Protein AF-A0A511H3F0-F1 (afdb_monomer)

Structure (mmCIF, N/CA/C/O backbone):
data_AF-A0A511H3F0-F1
#
_entry.id   AF-A0A511H3F0-F1
#
loop_
_atom_site.group_PDB
_atom_site.id
_atom_site.type_symbol
_atom_site.label_atom_id
_atom_site.label_alt_id
_atom_site.label_comp_id
_atom_site.label_asym_id
_atom_site.label_entity_id
_atom_site.label_seq_id
_atom_site.pdbx_PDB_ins_code
_atom_site.Cartn_x
_atom_site.Cartn_y
_atom_site.Cartn_z
_atom_site.occupancy
_atom_site.B_iso_or_equiv
_atom_site.auth_seq_id
_atom_site.auth_comp_id
_atom_site.auth_asym_id
_atom_site.auth_atom_id
_atom_site.pdbx_PDB_model_num
ATOM 1 N N . MET A 1 1 ? -13.514 2.945 -12.585 1.00 54.09 1 MET A N 1
ATOM 2 C CA . MET A 1 1 ? -12.147 2.749 -12.066 1.00 54.09 1 MET A CA 1
ATOM 3 C C . MET A 1 1 ? -12.223 1.575 -11.106 1.00 54.09 1 MET A C 1
ATOM 5 O O . MET A 1 1 ? -13.258 1.438 -10.462 1.00 54.09 1 MET A O 1
ATOM 9 N N . SER A 1 2 ? -11.240 0.674 -11.098 1.00 70.69 2 SER A N 1
ATOM 10 C CA . SER A 1 2 ? -11.244 -0.437 -10.137 1.00 70.69 2 SER A CA 1
ATOM 11 C C . SER A 1 2 ? -11.108 0.135 -8.723 1.00 70.69 2 SER A C 1
ATOM 13 O O . SER A 1 2 ? -10.222 0.954 -8.494 1.00 70.69 2 SER A O 1
ATOM 15 N N . TYR A 1 3 ? -11.967 -0.287 -7.790 1.00 76.81 3 TYR A N 1
ATOM 16 C CA . TYR A 1 3 ? -11.936 0.145 -6.385 1.00 76.81 3 TYR A CA 1
ATOM 17 C C . TYR A 1 3 ? -10.532 -0.015 -5.768 1.00 76.81 3 TYR A C 1
ATOM 19 O O . TYR A 1 3 ? -10.055 0.884 -5.087 1.00 76.81 3 TYR A O 1
ATOM 27 N N . LEU A 1 4 ? -9.809 -1.085 -6.120 1.00 80.25 4 LEU A N 1
ATOM 28 C CA . LEU A 1 4 ? -8.435 -1.347 -5.665 1.00 80.25 4 LEU A CA 1
ATOM 29 C C . LEU A 1 4 ? -7.419 -0.288 -6.130 1.00 80.25 4 LEU A C 1
ATOM 31 O O . LEU A 1 4 ? -6.450 0.001 -5.422 1.00 80.25 4 LEU A O 1
ATOM 35 N N . VAL A 1 5 ? -7.626 0.307 -7.311 1.00 86.62 5 VAL A N 1
ATOM 36 C CA . VAL A 1 5 ? -6.768 1.392 -7.815 1.00 86.62 5 VAL A CA 1
ATOM 37 C C . VAL A 1 5 ? -6.975 2.627 -6.950 1.00 86.62 5 VAL A C 1
ATOM 39 O O . VAL A 1 5 ? -5.999 3.186 -6.458 1.00 86.62 5 VAL A O 1
ATOM 42 N N . ASP A 1 6 ? -8.229 3.005 -6.697 1.00 84.12 6 ASP A N 1
ATOM 43 C CA . ASP A 1 6 ? -8.560 4.163 -5.861 1.00 84.12 6 ASP A CA 1
ATOM 44 C C . ASP A 1 6 ? -7.983 4.009 -4.442 1.00 84.12 6 ASP A C 1
ATOM 46 O O . ASP A 1 6 ? -7.339 4.928 -3.932 1.00 84.12 6 ASP A O 1
ATOM 50 N N . GLN A 1 7 ? -8.100 2.816 -3.845 1.00 80.62 7 GLN A N 1
ATOM 51 C CA . GLN A 1 7 ? -7.495 2.501 -2.543 1.00 80.62 7 GLN A CA 1
ATOM 52 C C . GLN A 1 7 ? -5.965 2.630 -2.556 1.00 80.62 7 GLN A C 1
ATOM 54 O O . GLN A 1 7 ? -5.369 3.245 -1.668 1.00 80.62 7 GLN A O 1
ATOM 59 N N . SER A 1 8 ? -5.312 2.097 -3.592 1.00 87.12 8 SER A N 1
ATOM 60 C CA . SER A 1 8 ? -3.857 2.195 -3.744 1.00 87.12 8 SER A CA 1
ATOM 61 C C . SER A 1 8 ? -3.402 3.650 -3.850 1.00 87.12 8 SER A C 1
ATOM 63 O O . SER A 1 8 ? -2.392 4.040 -3.262 1.00 87.12 8 SER A O 1
ATOM 65 N N . ILE A 1 9 ? -4.171 4.478 -4.561 1.00 89.19 9 ILE A N 1
ATOM 66 C CA . ILE A 1 9 ? -3.919 5.910 -4.701 1.00 89.19 9 ILE A CA 1
ATOM 67 C C . ILE A 1 9 ? -4.063 6.647 -3.363 1.00 89.19 9 ILE A C 1
ATOM 69 O O . ILE A 1 9 ? -3.212 7.483 -3.052 1.00 89.19 9 ILE A O 1
ATOM 73 N N . GLU A 1 10 ? -5.076 6.340 -2.551 1.00 84.31 10 GLU A N 1
ATOM 74 C CA . GLU A 1 10 ? -5.210 6.921 -1.207 1.00 84.31 10 GLU A CA 1
ATOM 75 C C . GLU A 1 10 ? -4.022 6.558 -0.306 1.00 84.31 10 GLU A C 1
ATOM 77 O O . GLU A 1 10 ? -3.470 7.430 0.372 1.00 84.31 10 GLU A O 1
ATOM 82 N N . ARG A 1 11 ? -3.519 5.317 -0.381 1.00 82.88 11 ARG A N 1
ATOM 83 C CA . ARG A 1 11 ? -2.309 4.917 0.356 1.00 82.88 11 ARG A CA 1
ATOM 84 C C . ARG A 1 11 ? -1.077 5.717 -0.071 1.00 82.88 11 ARG A C 1
ATOM 86 O O . ARG A 1 11 ? -0.277 6.107 0.784 1.00 82.88 11 ARG A O 1
ATOM 93 N N . LEU A 1 12 ? -0.928 6.021 -1.365 1.00 89.56 12 LEU A N 1
ATOM 94 C CA . LEU A 1 12 ? 0.136 6.917 -1.836 1.00 89.56 12 LEU A CA 1
ATOM 95 C C . LEU A 1 12 ? -0.011 8.327 -1.242 1.00 89.56 12 LEU A C 1
ATOM 97 O O . LEU A 1 12 ? 0.979 8.892 -0.776 1.00 89.56 12 LEU A O 1
ATOM 101 N N . LYS A 1 13 ? -1.230 8.886 -1.215 1.00 87.19 13 LYS A N 1
ATOM 102 C CA . LYS A 1 13 ? -1.486 10.222 -0.641 1.00 87.19 13 LYS A CA 1
ATOM 103 C C . LYS A 1 13 ? -1.141 10.279 0.839 1.00 87.19 13 LYS A C 1
ATOM 105 O O . LYS A 1 13 ? -0.456 11.210 1.255 1.00 87.19 13 LYS A O 1
ATOM 110 N N . TYR A 1 14 ? -1.572 9.279 1.608 1.00 82.94 14 TYR A N 1
ATOM 111 C CA . TYR A 1 14 ? -1.297 9.192 3.042 1.00 82.94 14 TYR A CA 1
ATOM 112 C C . TYR A 1 14 ? 0.209 9.220 3.341 1.00 82.94 14 TYR A C 1
ATOM 114 O O . TYR A 1 14 ? 0.657 9.898 4.260 1.00 82.94 14 TYR A O 1
ATOM 122 N N . ASN A 1 15 ? 1.009 8.560 2.500 1.00 84.19 15 ASN A N 1
ATOM 123 C CA . ASN A 1 15 ? 2.467 8.528 2.618 1.00 84.19 15 ASN A CA 1
ATOM 124 C C . ASN A 1 15 ? 3.172 9.722 1.940 1.00 84.19 15 ASN A C 1
ATOM 126 O O . ASN A 1 15 ? 4.372 9.664 1.677 1.00 84.19 15 ASN A O 1
ATOM 130 N N . ASN A 1 16 ? 2.452 10.811 1.635 1.00 90.62 16 ASN A N 1
ATOM 131 C CA . ASN A 1 16 ? 2.967 12.006 0.949 1.00 90.62 16 ASN A CA 1
ATOM 132 C C . ASN A 1 16 ? 3.653 11.716 -0.400 1.00 90.62 16 ASN A C 1
ATOM 134 O O . ASN A 1 16 ? 4.521 12.462 -0.864 1.00 90.62 16 ASN A O 1
ATOM 138 N N . VAL A 1 17 ? 3.252 10.638 -1.072 1.00 93.12 17 VAL A N 1
ATOM 139 C CA . VAL A 1 17 ? 3.800 10.256 -2.369 1.00 93.12 17 VAL A CA 1
ATOM 140 C C . VAL A 1 17 ? 3.021 10.938 -3.482 1.00 93.12 17 VAL A C 1
ATOM 142 O O . VAL A 1 17 ? 1.817 10.756 -3.651 1.00 93.12 17 VAL A O 1
ATOM 145 N N . ARG A 1 18 ? 3.735 11.692 -4.325 1.00 94.81 18 ARG A N 1
ATOM 146 C CA . ARG A 1 18 ? 3.145 12.312 -5.518 1.00 94.81 18 ARG A CA 1
ATOM 147 C C . ARG A 1 18 ? 2.556 11.257 -6.459 1.00 94.81 18 ARG A C 1
ATOM 149 O O . ARG A 1 18 ? 3.274 10.386 -6.944 1.00 94.81 18 ARG A O 1
ATOM 156 N N . ILE A 1 19 ? 1.292 11.399 -6.830 1.00 94.81 19 ILE A N 1
ATOM 157 C CA . ILE A 1 19 ? 0.657 10.526 -7.822 1.00 94.81 19 ILE A CA 1
ATOM 158 C C . ILE A 1 19 ? 1.040 11.014 -9.221 1.00 94.81 19 ILE A C 1
ATOM 160 O O . ILE A 1 19 ? 0.556 12.043 -9.692 1.00 94.81 19 ILE A O 1
ATOM 164 N N . THR A 1 20 ? 1.960 10.312 -9.879 1.00 95.25 20 THR A N 1
ATOM 165 C CA . THR A 1 20 ? 2.312 10.587 -11.278 1.00 95.25 20 THR A CA 1
ATOM 166 C C . THR A 1 20 ? 1.461 9.724 -12.214 1.00 95.25 20 THR A C 1
ATOM 168 O O . THR A 1 20 ? 1.040 8.636 -11.814 1.00 95.25 20 THR A O 1
ATOM 171 N N . PRO A 1 21 ? 1.253 10.137 -13.480 1.00 94.81 21 PRO A N 1
ATOM 172 C CA . PRO A 1 21 ? 0.561 9.300 -14.463 1.00 94.81 21 PRO A CA 1
ATOM 173 C C . PRO A 1 21 ? 1.193 7.909 -14.632 1.00 94.81 21 PRO A C 1
ATOM 175 O O . PRO A 1 21 ? 0.481 6.926 -14.802 1.00 94.81 21 PRO A O 1
ATOM 178 N N . GLN A 1 22 ? 2.524 7.814 -14.517 1.00 95.19 22 GLN A N 1
ATOM 179 C CA . GLN A 1 22 ? 3.245 6.539 -14.557 1.00 95.19 22 GLN A CA 1
ATOM 180 C C . GLN A 1 22 ? 2.925 5.657 -13.341 1.00 95.19 22 GLN A C 1
ATOM 182 O O . GLN A 1 22 ? 2.651 4.478 -13.520 1.00 95.19 22 GLN A O 1
ATOM 187 N N . ARG A 1 23 ? 2.906 6.211 -12.116 1.00 95.31 23 ARG A N 1
ATOM 188 C CA . ARG A 1 23 ? 2.539 5.461 -10.895 1.00 95.31 23 ARG A CA 1
ATOM 189 C C . ARG A 1 23 ? 1.135 4.889 -10.988 1.00 95.31 23 ARG A C 1
ATOM 191 O O . ARG A 1 23 ? 0.936 3.720 -10.688 1.00 95.31 23 ARG A O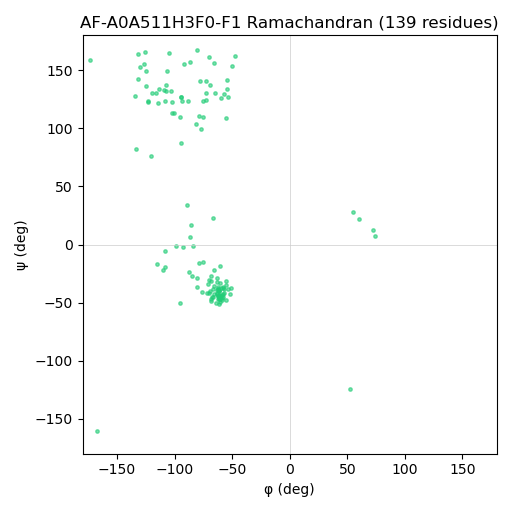 1
ATOM 198 N N . HIS A 1 24 ? 0.195 5.713 -11.442 1.00 94.75 24 HIS A N 1
ATOM 199 C CA . HIS A 1 24 ? -1.181 5.286 -11.651 1.00 94.75 24 HIS A CA 1
ATOM 200 C C . HIS A 1 24 ? -1.264 4.146 -12.672 1.00 94.75 24 HIS A C 1
ATOM 202 O O . HIS A 1 24 ? -1.883 3.128 -12.396 1.00 94.75 24 HIS A O 1
ATOM 208 N N . ALA A 1 25 ? -0.616 4.291 -13.831 1.00 94.75 25 ALA A N 1
ATOM 209 C CA . ALA A 1 25 ? -0.654 3.269 -14.874 1.00 94.75 25 ALA A CA 1
ATOM 210 C C . ALA A 1 25 ? 0.023 1.954 -14.456 1.00 94.75 25 ALA A C 1
ATOM 212 O O . ALA A 1 25 ? -0.452 0.889 -14.831 1.00 94.75 25 ALA A O 1
ATOM 213 N N . ILE A 1 26 ? 1.106 2.015 -13.672 1.00 94.81 26 ILE A N 1
ATOM 214 C CA . ILE A 1 26 ? 1.755 0.811 -13.137 1.00 94.81 26 ILE A CA 1
ATOM 215 C C . ILE A 1 26 ? 0.832 0.113 -12.129 1.00 94.81 26 ILE A C 1
ATOM 217 O O . ILE A 1 26 ? 0.673 -1.097 -12.222 1.00 94.81 26 ILE A O 1
ATOM 221 N N . LEU A 1 27 ? 0.194 0.845 -11.206 1.00 92.81 27 LEU A N 1
ATOM 222 C CA . LEU A 1 27 ? -0.771 0.255 -10.264 1.00 92.81 27 LEU A CA 1
ATOM 223 C C . LEU A 1 27 ? -1.955 -0.382 -10.992 1.00 92.81 27 LEU A C 1
ATOM 225 O O . LEU A 1 27 ? -2.302 -1.521 -10.713 1.00 92.81 27 LEU A O 1
ATOM 229 N N . GLU A 1 28 ? -2.534 0.329 -11.957 1.00 92.56 28 GLU A N 1
ATOM 230 C CA . GLU A 1 28 ? -3.625 -0.182 -12.786 1.00 92.56 28 GLU A CA 1
ATOM 231 C C . GLU A 1 28 ? -3.219 -1.468 -13.519 1.00 92.56 28 GLU A C 1
ATOM 233 O O . GLU A 1 28 ? -3.956 -2.447 -13.484 1.00 92.56 28 GLU A O 1
ATOM 238 N N . TYR A 1 29 ? -2.018 -1.501 -14.105 1.00 93.19 29 TYR A N 1
ATOM 239 C CA . TYR A 1 29 ? -1.493 -2.692 -14.772 1.00 93.19 29 TYR A CA 1
ATOM 240 C C . TYR A 1 29 ? -1.300 -3.878 -13.818 1.00 93.19 29 TYR A C 1
ATOM 242 O O . TYR A 1 29 ? -1.619 -5.006 -14.179 1.00 93.19 29 TYR A O 1
ATOM 250 N N . LEU A 1 30 ? -0.780 -3.635 -12.611 1.00 91.06 30 LEU A N 1
ATOM 251 C CA . LEU A 1 30 ? -0.565 -4.684 -11.611 1.00 91.06 30 LEU A CA 1
ATOM 252 C C . LEU A 1 30 ? -1.882 -5.217 -11.027 1.00 91.06 30 LEU A C 1
ATOM 254 O O . LEU A 1 30 ? -1.946 -6.384 -10.672 1.00 91.06 30 LEU A O 1
ATOM 258 N N . ILE A 1 31 ? -2.921 -4.382 -10.946 1.00 88.38 31 ILE A N 1
ATOM 259 C CA . ILE A 1 31 ? -4.241 -4.751 -10.410 1.00 88.38 31 ILE A CA 1
ATOM 260 C C . ILE A 1 31 ? -5.091 -5.502 -11.443 1.00 88.38 31 ILE A C 1
ATOM 262 O O . ILE A 1 31 ? -5.853 -6.389 -11.077 1.00 88.38 31 ILE A O 1
ATOM 266 N N . ASP A 1 32 ? -5.000 -5.135 -12.723 1.00 81.75 32 ASP A N 1
ATOM 267 C CA . ASP A 1 32 ? -5.815 -5.724 -13.799 1.00 81.75 32 ASP A CA 1
ATOM 268 C C . ASP A 1 32 ? -5.303 -7.100 -14.262 1.00 81.75 32 ASP A C 1
ATOM 270 O O . ASP A 1 32 ? -5.993 -7.847 -14.958 1.00 81.75 32 ASP A O 1
ATOM 274 N N . LYS A 1 33 ? -4.065 -7.452 -13.904 1.00 71.56 33 LYS A N 1
ATOM 275 C CA . LYS A 1 33 ? -3.429 -8.703 -14.314 1.00 71.56 33 LYS A CA 1
ATOM 276 C C . LYS A 1 33 ? -3.488 -9.740 -13.194 1.00 71.56 33 LYS A C 1
ATOM 278 O O . LYS A 1 33 ? -2.719 -9.654 -12.250 1.00 71.56 33 LYS A O 1
ATOM 283 N N . ASP A 1 34 ? -4.243 -10.822 -13.410 1.00 65.00 34 ASP A N 1
ATOM 284 C CA . ASP A 1 34 ? -4.197 -12.077 -12.619 1.00 65.00 34 ASP A CA 1
ATOM 285 C C . ASP A 1 34 ? -2.863 -12.856 -12.777 1.00 65.00 34 ASP A C 1
ATOM 287 O O . ASP A 1 34 ? -2.780 -14.074 -12.612 1.00 65.00 34 ASP A O 1
ATOM 291 N N . THR A 1 35 ? -1.787 -12.176 -13.167 1.00 76.00 35 THR A N 1
ATOM 292 C CA . THR A 1 35 ? -0.457 -12.753 -13.378 1.00 76.00 35 THR A CA 1
ATOM 293 C C . THR A 1 35 ? 0.560 -11.969 -12.568 1.00 76.00 35 THR A C 1
ATOM 295 O O . THR A 1 35 ? 0.355 -10.784 -12.352 1.00 76.00 35 THR A O 1
ATOM 298 N N . HIS A 1 36 ? 1.692 -12.584 -12.218 1.00 88.88 36 HIS A N 1
ATOM 299 C CA . HIS A 1 36 ? 2.801 -11.902 -11.540 1.00 88.88 36 HIS A CA 1
ATOM 300 C C . HIS A 1 36 ? 3.842 -11.409 -12.568 1.00 88.88 36 HIS A C 1
ATOM 302 O O . HIS A 1 36 ? 4.759 -12.176 -12.899 1.00 88.88 36 HIS A O 1
ATOM 308 N N . PRO A 1 37 ? 3.709 -10.204 -13.161 1.00 92.75 37 PRO A N 1
ATOM 309 C CA . PRO A 1 37 ? 4.625 -9.725 -14.194 1.00 92.75 37 PRO A CA 1
ATOM 310 C C . PRO A 1 37 ? 6.034 -9.490 -13.651 1.00 92.75 37 PRO A C 1
ATOM 312 O O . PRO A 1 37 ? 6.239 -9.229 -12.467 1.00 92.75 37 PRO A O 1
ATOM 315 N N . THR A 1 38 ? 7.017 -9.538 -14.541 1.00 94.56 38 THR A N 1
ATOM 316 C CA . THR A 1 38 ? 8.352 -8.987 -14.291 1.00 94.56 38 THR A CA 1
ATOM 317 C C . THR A 1 38 ? 8.359 -7.470 -14.509 1.00 94.56 38 THR A C 1
ATOM 319 O O . THR A 1 38 ? 7.435 -6.904 -15.095 1.00 94.56 38 THR A O 1
ATOM 322 N N . ALA A 1 39 ? 9.420 -6.786 -14.073 1.00 94.69 39 ALA A N 1
ATOM 323 C CA . ALA A 1 39 ? 9.582 -5.358 -14.362 1.00 94.69 39 ALA A CA 1
ATOM 324 C C . ALA A 1 39 ? 9.648 -5.069 -15.876 1.00 94.69 39 ALA A C 1
ATOM 326 O O . ALA A 1 39 ? 9.150 -4.034 -16.323 1.00 94.69 39 ALA A O 1
ATOM 327 N N . ASP A 1 40 ? 10.211 -5.992 -16.660 1.00 94.62 40 ASP A N 1
ATOM 328 C CA . ASP A 1 40 ? 10.272 -5.875 -18.118 1.00 94.62 40 ASP A CA 1
ATOM 329 C C . ASP A 1 40 ? 8.882 -6.011 -18.746 1.00 94.62 40 ASP A C 1
ATOM 331 O O . ASP A 1 40 ? 8.543 -5.228 -19.630 1.00 94.62 40 ASP A O 1
ATOM 335 N N . ASP A 1 41 ? 8.035 -6.917 -18.242 1.00 94.69 41 ASP A N 1
ATOM 336 C CA . ASP A 1 41 ? 6.648 -7.053 -18.709 1.00 94.69 41 ASP A CA 1
ATOM 337 C C . ASP A 1 41 ? 5.852 -5.758 -18.479 1.00 94.69 41 ASP A C 1
ATOM 339 O O . ASP A 1 41 ? 5.136 -5.290 -19.366 1.00 94.69 41 ASP A O 1
ATOM 343 N N . VAL A 1 42 ? 6.002 -5.146 -17.297 1.00 95.44 42 VAL A N 1
ATOM 344 C CA . VAL A 1 42 ? 5.377 -3.851 -16.969 1.00 95.44 42 VAL A CA 1
ATOM 345 C C . VAL A 1 42 ? 5.893 -2.750 -17.899 1.00 95.44 42 VAL A C 1
ATOM 347 O O . VAL A 1 42 ? 5.110 -1.940 -18.396 1.00 95.44 42 VAL A O 1
ATOM 350 N N . TYR A 1 43 ? 7.204 -2.711 -18.145 1.00 96.75 43 TYR A N 1
ATOM 351 C CA . TYR A 1 43 ? 7.817 -1.731 -19.037 1.00 96.75 43 TYR A CA 1
ATOM 352 C C . TYR A 1 43 ? 7.287 -1.872 -20.471 1.00 96.75 43 TYR A C 1
ATOM 354 O O . TYR A 1 43 ? 6.780 -0.900 -21.026 1.00 96.75 43 TYR A O 1
ATOM 362 N N . GLN A 1 44 ? 7.318 -3.081 -21.034 1.00 95.56 44 GLN A N 1
ATOM 363 C CA . GLN A 1 44 ? 6.839 -3.376 -22.389 1.00 95.56 44 GLN A CA 1
ATOM 364 C C . GLN A 1 44 ? 5.354 -3.032 -22.565 1.00 95.56 44 GLN A C 1
ATOM 366 O O . GLN A 1 44 ? 4.943 -2.500 -23.596 1.00 95.56 44 GLN A O 1
ATOM 371 N N . ALA A 1 45 ? 4.535 -3.267 -21.538 1.00 94.50 45 ALA A N 1
ATOM 372 C CA . ALA A 1 45 ? 3.118 -2.927 -21.578 1.00 94.50 45 ALA A CA 1
ATOM 373 C C . ALA A 1 45 ? 2.846 -1.410 -21.595 1.00 94.50 45 ALA A C 1
ATOM 375 O O . ALA A 1 45 ? 1.803 -0.976 -22.090 1.00 94.50 45 ALA A O 1
ATOM 376 N N . LEU A 1 46 ? 3.752 -0.594 -21.045 1.00 95.44 46 LEU A N 1
ATOM 377 C CA . LEU A 1 46 ? 3.510 0.828 -20.781 1.00 95.44 46 LEU A CA 1
ATOM 378 C C . LEU A 1 46 ? 4.398 1.786 -21.591 1.00 95.44 46 LEU A C 1
ATOM 380 O O . LEU A 1 46 ? 4.046 2.963 -21.705 1.00 95.44 46 LEU A O 1
ATOM 384 N N . GLU A 1 47 ? 5.502 1.325 -22.185 1.00 95.69 47 GLU A N 1
ATOM 385 C CA . GLU A 1 47 ? 6.492 2.182 -22.858 1.00 95.69 47 GLU A CA 1
ATOM 386 C C . GLU A 1 47 ? 5.891 3.021 -23.996 1.00 95.69 47 GLU A C 1
ATOM 388 O O . GLU A 1 47 ? 6.197 4.207 -24.127 1.00 95.69 47 GLU A O 1
ATOM 393 N N . SER A 1 48 ? 4.941 2.461 -24.752 1.00 94.56 48 SER A N 1
ATOM 394 C CA . SER A 1 48 ? 4.259 3.163 -25.850 1.00 94.56 48 SER A CA 1
ATOM 395 C C . SER A 1 48 ? 3.437 4.371 -25.381 1.00 94.56 48 SER A C 1
ATOM 397 O O . SER A 1 48 ? 3.278 5.343 -26.120 1.00 94.56 48 SER A O 1
ATOM 399 N N . ARG A 1 49 ? 2.934 4.337 -24.139 1.00 95.62 49 ARG A N 1
ATOM 400 C CA . ARG A 1 49 ? 2.165 5.426 -23.513 1.00 95.62 49 ARG A CA 1
ATOM 401 C C . ARG A 1 49 ? 3.062 6.444 -22.812 1.00 95.62 49 ARG A C 1
ATOM 403 O O . ARG A 1 49 ? 2.644 7.585 -22.615 1.00 95.62 49 ARG A O 1
ATOM 410 N N . PHE A 1 50 ? 4.273 6.048 -22.424 1.00 95.25 50 PHE A N 1
ATOM 411 C CA . PHE A 1 50 ? 5.192 6.871 -21.643 1.00 95.25 50 PHE A CA 1
ATOM 412 C C . PHE A 1 50 ? 6.607 6.835 -22.245 1.00 95.25 50 PHE A C 1
ATOM 414 O O . PHE A 1 50 ? 7.466 6.138 -21.713 1.00 95.25 50 PHE A O 1
ATOM 421 N N . PRO A 1 51 ? 6.904 7.647 -23.280 1.00 91.38 51 PRO A N 1
ATOM 422 C CA . PRO A 1 51 ? 8.198 7.618 -23.979 1.00 91.38 51 PRO A CA 1
ATOM 423 C C . PRO A 1 51 ? 9.426 7.936 -23.110 1.00 91.38 51 PRO A C 1
ATOM 425 O O . PRO A 1 51 ? 10.553 7.649 -23.496 1.00 91.38 51 PRO A O 1
ATOM 428 N N . SER A 1 52 ? 9.227 8.570 -21.950 1.00 91.19 52 SER A N 1
ATOM 429 C CA . SER A 1 52 ? 10.279 8.856 -20.965 1.00 91.19 52 SER A CA 1
ATOM 430 C C . SER A 1 52 ? 10.428 7.773 -19.891 1.00 91.19 52 SER A C 1
ATOM 432 O O . SER A 1 52 ? 11.263 7.905 -18.995 1.00 91.19 52 SER A O 1
ATOM 434 N N . MET A 1 53 ? 9.590 6.734 -19.922 1.00 93.62 53 MET A N 1
ATOM 435 C CA . MET A 1 53 ? 9.701 5.594 -19.023 1.00 93.62 53 MET A CA 1
ATOM 436 C C . MET A 1 53 ? 10.906 4.751 -19.430 1.00 93.62 53 MET A C 1
ATOM 438 O O . MET A 1 53 ? 11.172 4.537 -20.606 1.00 93.62 53 MET A O 1
ATOM 442 N N . SER A 1 54 ? 11.626 4.256 -18.434 1.00 94.69 54 SER A N 1
ATOM 443 C CA . SER A 1 54 ? 12.667 3.246 -18.601 1.00 94.69 54 SER A CA 1
ATOM 444 C C . SER A 1 54 ? 12.378 2.075 -17.669 1.00 94.69 54 SER A C 1
ATOM 446 O O . SER A 1 54 ? 11.628 2.225 -16.699 1.00 94.69 54 SER A O 1
ATOM 448 N N . VAL A 1 55 ? 13.036 0.938 -17.888 1.00 94.12 55 VAL A N 1
ATOM 449 C CA . VAL A 1 55 ? 13.009 -0.192 -16.944 1.00 94.12 55 VAL A CA 1
ATOM 450 C C . VAL A 1 55 ? 13.421 0.257 -15.533 1.00 94.12 55 VAL A C 1
ATOM 452 O O . VAL A 1 55 ? 12.788 -0.113 -14.546 1.00 94.12 55 VAL A O 1
ATOM 455 N N . ALA A 1 56 ? 14.408 1.154 -15.413 1.00 94.12 56 ALA A N 1
ATOM 456 C CA . ALA A 1 56 ? 14.811 1.725 -14.125 1.00 94.12 56 ALA A CA 1
ATOM 457 C C . ALA A 1 56 ? 13.681 2.533 -13.458 1.00 94.12 56 ALA A C 1
ATOM 459 O O . ALA A 1 56 ? 13.487 2.461 -12.244 1.00 94.12 56 ALA A O 1
ATOM 460 N N . THR A 1 57 ? 12.893 3.271 -14.243 1.00 94.94 57 THR A N 1
ATOM 461 C CA . THR A 1 57 ? 11.709 3.991 -13.753 1.00 94.94 57 THR A CA 1
ATOM 462 C C . THR A 1 57 ? 10.655 3.027 -13.212 1.00 94.94 57 THR A C 1
ATOM 464 O O . THR A 1 57 ? 10.044 3.314 -12.182 1.00 94.94 57 THR A O 1
ATOM 467 N N . VAL A 1 58 ? 10.457 1.880 -13.865 1.00 96.62 58 VAL A N 1
ATOM 468 C CA . VAL A 1 58 ? 9.547 0.833 -13.386 1.00 96.62 58 VAL A CA 1
ATOM 469 C C . VAL A 1 58 ? 10.039 0.265 -12.055 1.00 96.62 58 VAL A C 1
ATOM 471 O O . VAL A 1 58 ? 9.290 0.297 -11.081 1.00 96.62 58 VAL A O 1
ATOM 474 N N . TYR A 1 59 ? 11.312 -0.132 -11.957 1.0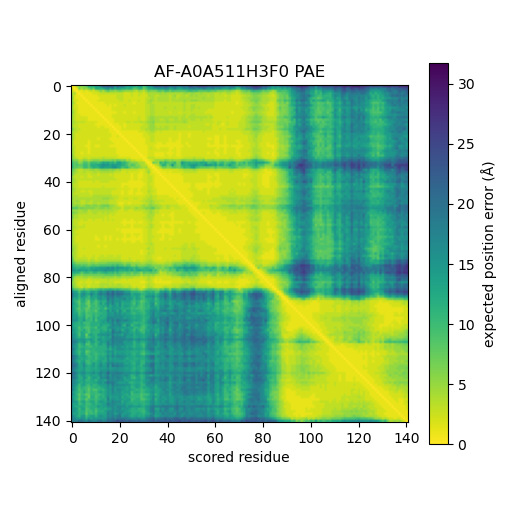0 94.94 59 TYR A N 1
ATOM 475 C CA . TYR A 1 59 ? 11.895 -0.626 -10.701 1.00 94.94 59 TYR A CA 1
ATOM 476 C C . TYR A 1 59 ? 11.783 0.375 -9.549 1.00 94.94 59 TYR A C 1
ATOM 478 O O . TYR A 1 59 ? 11.455 -0.018 -8.432 1.00 94.94 59 TYR A O 1
ATOM 486 N N . ASN A 1 60 ? 12.015 1.665 -9.801 1.00 95.69 60 ASN A N 1
ATOM 487 C CA . ASN A 1 60 ? 11.885 2.693 -8.768 1.00 95.69 60 ASN A CA 1
ATOM 488 C C . ASN A 1 60 ? 10.453 2.790 -8.223 1.00 95.69 60 ASN A C 1
ATOM 490 O O . ASN A 1 60 ? 10.267 3.011 -7.030 1.00 95.69 60 ASN A O 1
ATOM 494 N N . ASN A 1 61 ? 9.441 2.614 -9.076 1.00 96.62 61 ASN A N 1
ATOM 495 C CA . ASN A 1 61 ? 8.050 2.600 -8.626 1.00 96.62 61 ASN A CA 1
ATOM 496 C C . ASN A 1 61 ? 7.686 1.284 -7.933 1.00 96.62 61 ASN A C 1
ATOM 498 O O . ASN A 1 61 ? 7.040 1.327 -6.895 1.00 96.62 61 ASN A O 1
ATOM 502 N N . LEU A 1 62 ? 8.145 0.138 -8.441 1.00 95.44 62 LEU A N 1
ATOM 503 C CA . LEU A 1 62 ? 7.917 -1.159 -7.798 1.00 95.44 62 LEU A CA 1
ATOM 504 C C . LEU A 1 62 ? 8.529 -1.214 -6.393 1.00 95.44 62 LEU A C 1
ATOM 506 O O . LEU A 1 62 ? 7.857 -1.643 -5.464 1.00 95.44 62 LEU A O 1
ATOM 510 N N . ARG A 1 63 ? 9.757 -0.709 -6.210 1.00 94.06 63 ARG A N 1
ATOM 511 C CA . ARG A 1 63 ? 10.395 -0.597 -4.885 1.00 94.06 63 ARG A CA 1
ATOM 512 C C . ARG A 1 63 ? 9.579 0.255 -3.927 1.00 94.06 63 ARG A C 1
ATOM 514 O O . ARG A 1 63 ? 9.293 -0.189 -2.825 1.00 94.06 63 ARG A O 1
ATOM 521 N N . LEU A 1 64 ? 9.143 1.428 -4.379 1.00 94.06 64 LEU A N 1
ATOM 522 C CA . LEU A 1 64 ? 8.263 2.287 -3.596 1.00 94.06 64 LEU A CA 1
ATOM 523 C C . LEU A 1 64 ? 6.958 1.565 -3.219 1.00 94.06 64 LEU A C 1
ATOM 525 O O . LEU A 1 64 ? 6.495 1.673 -2.092 1.00 94.06 64 LEU A O 1
ATOM 529 N N . PHE A 1 65 ? 6.347 0.823 -4.141 1.00 93.12 65 PHE A N 1
ATOM 530 C CA .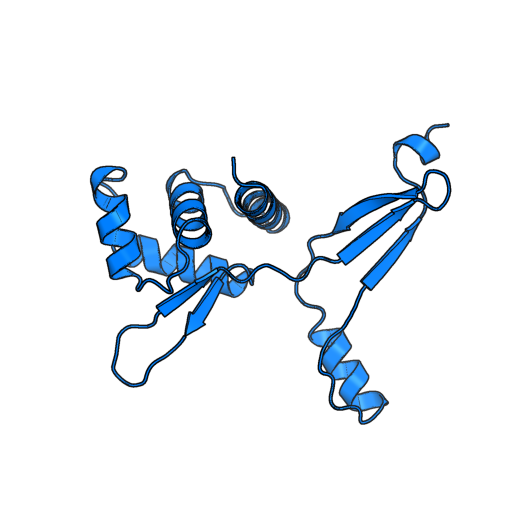 PHE A 1 65 ? 5.120 0.083 -3.848 1.00 93.12 65 PHE A CA 1
ATOM 531 C C . PHE A 1 65 ? 5.348 -1.078 -2.877 1.00 93.12 65 PHE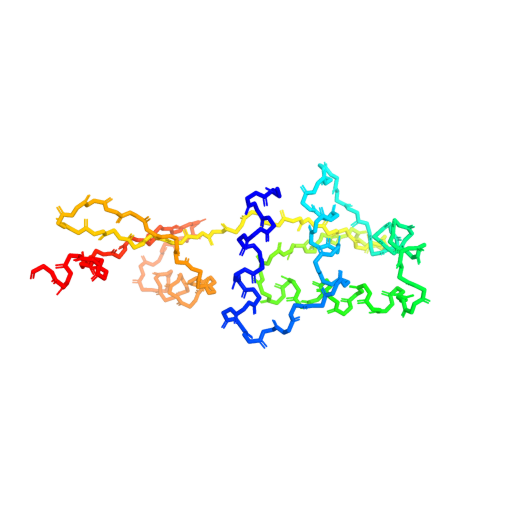 A C 1
ATOM 533 O O . PHE A 1 65 ? 4.463 -1.355 -2.074 1.00 93.12 65 PHE A O 1
ATOM 540 N N . ILE A 1 66 ? 6.523 -1.708 -2.896 1.00 90.38 66 ILE A N 1
ATOM 541 C CA . ILE A 1 66 ? 6.925 -2.718 -1.908 1.00 90.38 66 ILE A CA 1
ATOM 542 C C . ILE A 1 66 ? 7.127 -2.086 -0.531 1.00 90.38 66 ILE A C 1
ATOM 544 O O . ILE A 1 66 ? 6.586 -2.590 0.448 1.00 90.38 66 ILE A O 1
ATOM 548 N N . GLU A 1 67 ? 7.840 -0.960 -0.450 1.00 87.75 67 GLU A N 1
ATOM 549 C CA . GLU A 1 67 ? 8.027 -0.201 0.798 1.00 87.75 67 GLU A CA 1
ATOM 550 C C . GLU A 1 67 ? 6.687 0.225 1.407 1.00 87.75 67 GLU A C 1
ATOM 552 O O . GLU A 1 67 ? 6.507 0.213 2.620 1.00 87.75 67 GLU A O 1
ATOM 557 N N . LEU A 1 68 ? 5.722 0.562 0.550 1.00 85.69 68 LEU A N 1
ATOM 558 C CA . LEU A 1 68 ? 4.364 0.902 0.950 1.00 85.69 68 LEU A CA 1
ATOM 559 C C . LEU A 1 68 ? 3.446 -0.312 1.082 1.00 85.69 68 LEU A C 1
ATOM 561 O O . LEU A 1 68 ? 2.251 -0.112 1.243 1.00 85.69 68 LEU A O 1
ATOM 565 N N . GLY A 1 69 ? 3.942 -1.546 0.969 1.00 82.81 69 GLY A N 1
A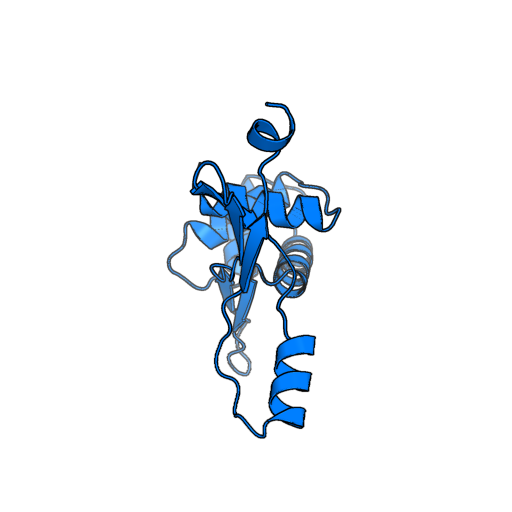TOM 566 C CA . GLY A 1 69 ? 3.156 -2.774 1.112 1.00 82.81 69 GLY A CA 1
ATOM 567 C C . GLY A 1 69 ? 2.002 -2.938 0.113 1.00 82.81 69 GLY A C 1
ATOM 568 O O . GLY A 1 69 ? 1.046 -3.645 0.417 1.00 82.81 69 GLY A O 1
ATOM 569 N N . LEU A 1 70 ? 2.041 -2.254 -1.033 1.00 86.56 70 LEU A N 1
ATOM 570 C CA . LEU A 1 70 ? 1.085 -2.384 -2.144 1.00 86.56 70 LEU A CA 1
ATOM 571 C C . LEU A 1 70 ? 1.455 -3.537 -3.086 1.00 86.56 70 LEU A C 1
ATOM 573 O O . LEU A 1 70 ? 0.601 -4.096 -3.765 1.00 86.56 70 LEU A O 1
ATOM 577 N N . VAL A 1 71 ? 2.742 -3.875 -3.157 1.00 90.56 71 VAL A N 1
ATOM 578 C CA . VAL A 1 71 ? 3.282 -4.894 -4.062 1.00 90.56 71 VAL A CA 1
ATOM 579 C C . VAL A 1 71 ? 4.188 -5.835 -3.280 1.00 90.56 71 VAL A C 1
ATOM 581 O O . VAL A 1 71 ? 4.938 -5.395 -2.412 1.00 90.56 71 VAL A O 1
ATOM 584 N N . LYS A 1 72 ? 4.152 -7.127 -3.602 1.00 88.88 72 LYS A N 1
ATOM 585 C CA . LYS A 1 72 ? 5.099 -8.129 -3.103 1.00 88.88 72 LYS A CA 1
ATOM 586 C C . LYS A 1 72 ? 6.051 -8.544 -4.220 1.00 88.88 72 LYS A C 1
ATOM 588 O O . LYS A 1 72 ? 5.637 -8.755 -5.357 1.00 88.88 72 LYS A O 1
ATOM 593 N N . GLU A 1 73 ? 7.334 -8.663 -3.891 1.00 92.00 73 GLU A N 1
ATOM 594 C CA . GLU A 1 73 ? 8.351 -9.197 -4.800 1.00 92.00 73 GLU A CA 1
ATOM 595 C C . GLU A 1 73 ? 8.527 -10.701 -4.561 1.00 92.00 73 GLU A C 1
ATOM 597 O O . GLU A 1 73 ? 8.860 -11.137 -3.460 1.00 92.00 73 GLU A O 1
ATOM 602 N N . MET A 1 74 ? 8.352 -11.495 -5.614 1.00 88.94 74 MET A N 1
ATOM 603 C CA . MET A 1 74 ? 8.613 -12.929 -5.636 1.00 88.94 74 MET A CA 1
ATOM 604 C C . MET A 1 74 ? 9.944 -13.196 -6.341 1.00 88.94 74 MET A C 1
ATOM 606 O O . MET A 1 74 ? 10.078 -12.985 -7.551 1.00 88.94 74 MET A O 1
ATOM 610 N N . LYS A 1 75 ? 10.929 -13.686 -5.586 1.00 87.31 75 LYS A N 1
ATOM 611 C CA . LYS A 1 75 ? 12.258 -14.031 -6.105 1.00 87.31 75 LYS A CA 1
ATOM 612 C C . LYS A 1 75 ? 12.316 -15.511 -6.464 1.00 87.31 75 LYS A C 1
ATOM 614 O O . LYS A 1 75 ? 12.035 -16.362 -5.624 1.00 87.31 75 LYS A O 1
ATOM 619 N N . TYR A 1 76 ? 12.731 -15.812 -7.690 1.00 82.19 76 TYR A N 1
ATOM 620 C CA . TYR A 1 76 ? 12.857 -17.176 -8.204 1.00 82.19 76 TYR A CA 1
ATOM 621 C C . TYR A 1 76 ? 14.307 -17.452 -8.621 1.00 82.19 76 TYR A C 1
ATOM 623 O O . TYR A 1 76 ? 14.631 -17.457 -9.808 1.00 82.19 76 TYR A O 1
ATOM 631 N N . GLY A 1 77 ? 15.187 -17.678 -7.640 1.00 78.31 77 GLY A N 1
ATOM 632 C CA . GLY A 1 77 ? 16.604 -17.981 -7.886 1.00 78.31 77 GLY A CA 1
ATOM 633 C C . GLY A 1 77 ? 17.278 -16.944 -8.794 1.00 78.31 77 GLY A C 1
ATOM 634 O O . GLY A 1 77 ? 17.217 -15.753 -8.503 1.00 78.31 77 GLY A O 1
ATOM 635 N N . ASP A 1 78 ? 17.868 -17.408 -9.900 1.00 79.38 78 ASP A N 1
ATOM 636 C CA . ASP A 1 78 ? 18.563 -16.572 -10.896 1.00 79.38 78 ASP A CA 1
ATOM 637 C C . ASP A 1 78 ? 17.632 -15.943 -11.953 1.00 79.38 78 ASP A C 1
ATOM 639 O O . ASP A 1 78 ? 18.094 -15.239 -12.851 1.00 79.38 78 ASP A O 1
ATOM 643 N N . SER A 1 79 ? 16.323 -16.210 -11.897 1.00 84.38 79 SER A N 1
ATOM 644 C CA . SER A 1 79 ? 15.359 -15.622 -12.833 1.00 84.38 79 SER A CA 1
ATOM 645 C C . SER A 1 79 ? 14.855 -14.258 -12.357 1.00 84.38 79 SER A C 1
ATOM 647 O O . SER A 1 79 ? 14.894 -13.944 -11.165 1.00 84.38 79 SER A O 1
ATOM 649 N N . SER A 1 80 ? 14.378 -13.436 -13.297 1.00 86.44 80 SER A N 1
ATOM 650 C CA . SER A 1 80 ? 13.845 -12.104 -13.003 1.00 86.44 80 SER A CA 1
ATOM 651 C C . SER A 1 80 ? 12.742 -12.160 -11.945 1.00 86.44 80 SER A C 1
ATOM 653 O O . SER A 1 80 ? 11.818 -12.973 -12.045 1.00 86.44 80 SER A O 1
ATOM 655 N N . SER A 1 81 ? 12.814 -11.254 -10.966 1.00 91.62 81 SER A N 1
ATOM 656 C CA . SER A 1 81 ? 11.770 -11.093 -9.955 1.00 91.62 81 SER A CA 1
ATOM 657 C C . SER A 1 81 ? 10.409 -10.858 -10.602 1.00 91.62 81 SER A C 1
ATOM 659 O O . SER A 1 81 ? 10.283 -10.127 -11.592 1.00 91.62 81 SER A O 1
ATOM 661 N N . ARG A 1 82 ? 9.383 -11.454 -10.000 1.00 92.31 82 ARG A N 1
ATOM 662 C CA . ARG A 1 82 ? 7.982 -11.220 -10.345 1.00 92.31 82 ARG A CA 1
ATOM 663 C C . ARG A 1 82 ? 7.314 -10.389 -9.263 1.00 92.31 82 ARG A C 1
ATOM 665 O O . ARG A 1 82 ? 7.699 -10.465 -8.100 1.00 92.31 82 ARG A O 1
ATOM 672 N N . PHE A 1 83 ? 6.331 -9.596 -9.653 1.00 92.38 83 PHE A N 1
ATOM 673 C CA . PHE A 1 83 ? 5.657 -8.655 -8.772 1.00 92.38 83 PHE A CA 1
ATOM 674 C C . PHE A 1 83 ? 4.180 -9.005 -8.691 1.00 92.38 83 PHE A C 1
ATOM 676 O O . PHE A 1 83 ? 3.538 -9.212 -9.717 1.00 92.38 83 PHE A O 1
ATOM 683 N N . ASP A 1 84 ? 3.672 -9.084 -7.470 1.00 87.81 84 ASP A N 1
ATOM 684 C CA . ASP A 1 84 ? 2.275 -9.369 -7.165 1.00 87.81 84 ASP A CA 1
ATOM 685 C C . ASP A 1 84 ? 1.630 -8.140 -6.527 1.00 87.81 84 ASP A C 1
ATOM 687 O O . ASP A 1 84 ? 2.226 -7.525 -5.636 1.00 87.81 84 ASP A O 1
ATOM 691 N N . PHE A 1 85 ? 0.432 -7.766 -6.974 1.00 87.38 85 PHE A N 1
ATOM 692 C CA . PHE A 1 85 ? -0.335 -6.734 -6.291 1.00 87.38 85 PHE A CA 1
ATOM 693 C C . PHE A 1 85 ? -0.917 -7.338 -5.016 1.00 87.38 85 PHE A C 1
ATOM 695 O O . PHE A 1 85 ? -1.833 -8.156 -5.046 1.00 87.38 85 PHE A O 1
ATOM 702 N N . SER A 1 86 ? -0.392 -6.918 -3.868 1.00 73.56 86 SER A N 1
ATOM 703 C CA . SER A 1 86 ? -0.901 -7.398 -2.593 1.00 73.56 86 SER A CA 1
ATOM 704 C C . SER A 1 86 ? -2.177 -6.631 -2.280 1.00 73.56 86 SER A C 1
ATOM 706 O O . SER A 1 86 ? -2.108 -5.446 -1.955 1.00 73.56 86 SER A O 1
ATOM 708 N N . SER A 1 87 ? -3.336 -7.296 -2.320 1.00 60.56 87 SER A N 1
ATOM 709 C CA . SER A 1 87 ? -4.559 -6.753 -1.722 1.00 60.56 87 SER A CA 1
ATOM 710 C C . SER A 1 87 ? -4.257 -6.443 -0.258 1.00 60.56 87 SER A C 1
ATOM 712 O O . SER A 1 87 ? -3.978 -7.341 0.537 1.00 60.56 87 SER A O 1
ATOM 714 N N . THR A 1 88 ? -4.183 -5.164 0.070 1.00 57.41 88 THR A N 1
ATOM 715 C CA . THR A 1 88 ? -3.652 -4.704 1.347 1.00 57.41 88 THR A CA 1
ATOM 716 C C . THR A 1 88 ? -4.590 -5.072 2.485 1.00 57.41 88 THR A C 1
ATOM 718 O O . THR A 1 88 ? -5.801 -4.857 2.382 1.00 57.41 88 THR A O 1
ATOM 721 N N . GLU A 1 89 ? -4.024 -5.550 3.593 1.00 61.12 89 GLU A N 1
ATOM 722 C CA . GLU A 1 89 ? -4.694 -5.459 4.888 1.00 61.12 89 GLU A CA 1
ATOM 723 C C . GLU A 1 89 ? -5.086 -3.995 5.123 1.00 61.12 89 GLU A C 1
ATOM 725 O O . GLU A 1 89 ? -4.278 -3.078 4.961 1.00 61.12 89 GLU A O 1
ATOM 730 N N . HIS A 1 90 ? -6.359 -3.778 5.424 1.00 72.31 90 HIS A N 1
ATOM 731 C CA . HIS A 1 90 ? -6.916 -2.490 5.807 1.00 72.31 90 HIS A CA 1
ATOM 732 C C . HIS A 1 90 ? -7.614 -2.674 7.150 1.00 72.31 90 HIS A C 1
ATOM 734 O O . HIS A 1 90 ? -8.102 -3.760 7.471 1.00 72.31 90 HIS A O 1
ATOM 740 N N . TYR A 1 91 ? -7.632 -1.612 7.944 1.00 85.12 91 TYR A N 1
ATOM 741 C CA . TYR A 1 91 ? -8.277 -1.608 9.253 1.00 85.12 91 TYR A CA 1
ATOM 742 C C . TYR A 1 91 ? -9.593 -0.846 9.170 1.00 85.12 91 TYR A C 1
ATOM 744 O O . TYR A 1 91 ? -9.824 -0.116 8.210 1.00 85.12 91 TYR A O 1
ATOM 752 N N . HIS A 1 92 ? -10.464 -0.983 10.164 1.00 89.44 92 HIS A N 1
ATOM 753 C CA . HIS A 1 92 ? -11.792 -0.365 10.114 1.00 89.44 92 HIS A CA 1
ATOM 754 C C . HIS A 1 92 ? -11.961 0.679 11.214 1.00 89.44 92 HIS A C 1
ATOM 756 O O . HIS A 1 92 ? -11.717 0.391 12.380 1.00 89.44 92 HIS A O 1
ATOM 762 N N . ALA A 1 93 ? -12.427 1.877 10.863 1.00 93.94 93 ALA A N 1
ATOM 763 C CA . ALA A 1 93 ? -13.043 2.822 11.791 1.00 93.94 93 ALA A CA 1
ATOM 764 C C . ALA A 1 93 ? -14.561 2.630 11.753 1.00 93.94 93 ALA A C 1
ATOM 766 O O . ALA A 1 93 ? -15.155 2.692 10.681 1.00 93.94 93 ALA A O 1
ATOM 767 N N . ILE A 1 94 ? -15.205 2.434 12.900 1.00 96.62 94 ILE A N 1
ATOM 768 C CA . ILE A 1 94 ? -16.634 2.133 13.008 1.00 96.62 94 ILE A CA 1
ATOM 769 C C . ILE A 1 94 ? -17.307 3.181 13.891 1.00 96.62 94 ILE A C 1
ATOM 771 O O . ILE A 1 94 ? -16.952 3.376 15.058 1.00 96.62 94 ILE A O 1
ATOM 775 N N . CYS A 1 95 ? -18.310 3.862 13.340 1.00 97.56 95 CYS A N 1
ATOM 776 C CA . CYS A 1 95 ? -19.106 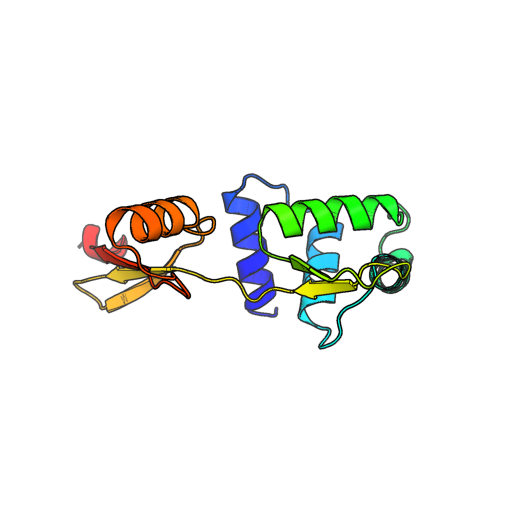4.815 14.090 1.00 97.56 95 CYS A CA 1
ATOM 777 C C . CYS A 1 95 ? -20.087 4.101 15.024 1.00 97.56 95 CYS A C 1
ATOM 779 O O . CYS A 1 95 ? -20.946 3.349 14.574 1.00 97.56 95 CYS A O 1
ATOM 781 N N . THR A 1 96 ? -20.019 4.401 16.316 1.00 97.81 96 THR A N 1
ATOM 782 C CA . THR A 1 96 ? -20.878 3.810 17.347 1.00 97.81 96 THR A CA 1
ATOM 783 C C . THR A 1 96 ? -22.305 4.358 17.353 1.00 97.81 96 THR A C 1
ATOM 785 O O . THR A 1 96 ? -23.177 3.743 17.957 1.00 97.81 96 THR A O 1
ATOM 788 N N . GLU A 1 97 ? -22.570 5.482 16.681 1.00 97.81 97 GLU A N 1
ATOM 789 C CA . GLU A 1 97 ? -23.912 6.074 16.602 1.00 97.81 97 GLU A CA 1
ATOM 790 C C . GLU A 1 97 ? -24.662 5.648 15.334 1.00 97.81 97 GLU A C 1
ATOM 792 O O . GLU A 1 97 ? -25.806 5.209 15.410 1.00 97.81 97 GLU A O 1
ATOM 797 N N . CYS A 1 98 ? -24.039 5.780 14.159 1.00 97.38 98 CYS A N 1
ATOM 798 C CA . CYS A 1 98 ? -24.702 5.508 12.879 1.00 97.38 98 CYS A CA 1
ATOM 799 C C . CYS A 1 98 ? -24.232 4.225 12.184 1.00 97.38 98 CYS A C 1
ATOM 801 O O . CYS A 1 98 ? -24.780 3.873 11.142 1.00 97.38 98 CYS A O 1
ATOM 803 N N . GLY A 1 99 ? -23.217 3.539 12.716 1.00 94.31 99 GLY A N 1
ATOM 804 C CA . GLY A 1 99 ? -22.671 2.318 12.120 1.00 94.31 99 GLY A CA 1
ATOM 805 C C . GLY A 1 99 ? -21.827 2.537 10.862 1.00 94.31 99 GLY A C 1
ATOM 806 O O . GLY A 1 99 ? -21.453 1.561 10.221 1.00 94.31 99 GLY A O 1
ATOM 807 N N . LYS A 1 100 ? -21.520 3.789 10.483 1.00 92.69 100 LYS A N 1
ATOM 808 C CA . LYS A 1 100 ? -20.642 4.091 9.339 1.00 92.69 100 LYS A CA 1
ATOM 809 C C . LYS A 1 100 ? -19.277 3.428 9.534 1.00 92.69 100 LYS A C 1
ATOM 811 O O . LYS A 1 100 ? -18.667 3.618 10.584 1.00 92.69 100 LYS A O 1
ATOM 816 N N . ILE A 1 101 ? -18.810 2.709 8.517 1.00 90.06 101 ILE A N 1
ATOM 817 C CA . ILE A 1 101 ? -17.487 2.082 8.487 1.00 90.06 101 ILE A CA 1
ATOM 818 C C . ILE A 1 101 ? -16.616 2.840 7.487 1.00 90.06 101 ILE A C 1
ATOM 820 O O . ILE A 1 101 ? -17.064 3.123 6.375 1.00 90.06 101 ILE A O 1
ATOM 824 N N . GLU A 1 102 ? -15.395 3.178 7.885 1.00 84.56 102 GLU A N 1
ATOM 825 C CA . GLU A 1 102 ? -14.373 3.747 7.008 1.00 84.56 102 GLU A CA 1
ATOM 826 C C . GLU A 1 102 ? -13.101 2.900 7.067 1.00 84.56 102 GLU A C 1
ATOM 828 O O . GLU A 1 102 ? -12.665 2.496 8.147 1.00 84.56 102 GLU A O 1
ATOM 833 N N . ASP A 1 103 ? -12.504 2.640 5.906 1.00 80.19 103 ASP A N 1
ATOM 834 C CA . ASP A 1 103 ? -11.221 1.949 5.828 1.00 80.19 103 ASP A CA 1
ATOM 835 C C . ASP A 1 103 ? -10.099 2.881 6.296 1.00 80.19 103 ASP A C 1
ATOM 837 O O . ASP A 1 103 ? -9.966 4.019 5.838 1.00 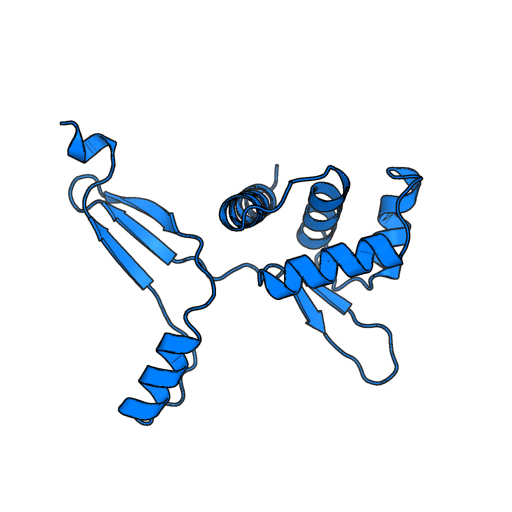80.19 103 ASP A O 1
ATOM 841 N N . ILE A 1 104 ? -9.261 2.377 7.194 1.00 79.81 104 ILE A N 1
ATOM 842 C CA . ILE A 1 104 ? -8.044 3.023 7.661 1.00 79.81 104 ILE A CA 1
ATOM 843 C C . ILE A 1 104 ? -6.865 2.362 6.957 1.00 79.81 104 ILE A C 1
ATOM 845 O O . ILE A 1 104 ? -6.613 1.162 7.102 1.00 79.81 104 ILE A O 1
ATOM 849 N N . TYR A 1 105 ? -6.093 3.189 6.261 1.00 69.00 105 TYR A N 1
ATOM 850 C CA . TYR A 1 105 ? -4.811 2.801 5.694 1.00 69.00 105 TYR A CA 1
ATOM 851 C C . TYR A 1 105 ? -3.717 3.191 6.668 1.00 69.00 105 TYR A C 1
ATOM 853 O O . TYR A 1 105 ? -3.417 4.368 6.864 1.00 69.00 105 TYR A O 1
ATOM 861 N N . TYR A 1 106 ? -3.115 2.183 7.270 1.00 71.00 106 TYR A N 1
ATOM 862 C CA . TYR A 1 106 ? -1.941 2.338 8.102 1.00 71.00 106 TYR A CA 1
ATOM 863 C C . TYR A 1 106 ? -0.903 1.313 7.627 1.00 71.00 106 TYR A C 1
ATOM 865 O O . TYR A 1 106 ? -1.284 0.310 7.011 1.00 71.00 106 TYR A O 1
ATOM 873 N N . PRO A 1 107 ? 0.406 1.559 7.804 1.00 67.19 107 PRO A N 1
ATOM 874 C CA . PRO A 1 107 ? 1.402 0.500 7.669 1.00 67.19 107 PRO A CA 1
ATOM 875 C C . PRO A 1 107 ? 0.987 -0.769 8.438 1.00 67.19 107 PRO A C 1
ATOM 877 O O . PRO A 1 107 ? 0.103 -0.727 9.300 1.00 67.19 107 PRO A O 1
ATOM 880 N N . GLY A 1 108 ? 1.600 -1.906 8.104 1.00 70.19 108 GLY A N 1
ATOM 881 C CA . GLY A 1 108 ? 1.410 -3.137 8.877 1.00 70.19 108 GLY A CA 1
ATOM 882 C C . GLY A 1 108 ? 1.620 -2.882 10.372 1.00 70.19 108 GLY A C 1
ATOM 883 O O . GLY A 1 108 ? 2.319 -1.944 10.763 1.00 70.19 108 GLY A O 1
ATOM 884 N N . LEU A 1 109 ? 0.983 -3.686 11.221 1.00 84.25 109 LEU A N 1
ATOM 885 C CA . LEU A 1 109 ? 1.165 -3.595 12.670 1.00 84.25 109 LEU A CA 1
ATOM 886 C C . LEU A 1 109 ? 2.324 -4.489 13.132 1.00 84.25 109 LEU A C 1
ATOM 888 O O . LEU A 1 109 ? 2.291 -4.989 14.254 1.00 84.25 109 LEU A O 1
ATOM 892 N N . ASP A 1 110 ? 3.365 -4.630 12.304 1.00 82.06 110 ASP A N 1
ATOM 893 C CA . ASP A 1 110 ? 4.499 -5.537 12.524 1.00 82.06 110 ASP A CA 1
ATOM 894 C C . ASP A 1 110 ? 5.127 -5.333 13.914 1.00 82.06 110 ASP A C 1
ATOM 896 O O . ASP A 1 110 ? 5.393 -6.288 14.641 1.00 82.06 110 ASP A O 1
ATOM 900 N N . ASP A 1 111 ? 5.291 -4.076 14.341 1.00 86.12 111 ASP A N 1
ATOM 901 C CA . ASP A 1 111 ? 5.817 -3.742 15.670 1.00 86.12 111 ASP A CA 1
ATOM 902 C C . ASP A 1 111 ? 4.924 -4.287 16.800 1.00 86.12 111 ASP A C 1
ATOM 904 O O . ASP A 1 111 ? 5.414 -4.787 17.817 1.00 86.12 111 ASP A O 1
ATOM 908 N N . VAL A 1 112 ? 3.600 -4.214 16.627 1.00 92.75 112 VAL A N 1
ATOM 909 C CA . VAL A 1 112 ? 2.617 -4.740 17.585 1.00 92.75 112 VAL A CA 1
ATOM 910 C C . VAL A 1 112 ? 2.636 -6.264 17.577 1.00 92.75 112 VAL A C 1
ATOM 912 O O . VAL A 1 112 ? 2.605 -6.867 18.647 1.00 92.75 112 VAL A O 1
ATOM 915 N N . GLU A 1 113 ? 2.724 -6.887 16.403 1.00 92.25 113 GLU A N 1
ATOM 916 C CA . GLU A 1 113 ? 2.813 -8.340 16.247 1.00 92.25 113 GLU A CA 1
ATOM 917 C C . GLU A 1 113 ? 4.075 -8.901 16.915 1.00 92.25 113 GLU A C 1
ATOM 919 O O . GLU A 1 113 ? 3.996 -9.865 17.678 1.00 92.25 113 GLU A O 1
ATOM 924 N N . VAL A 1 114 ? 5.228 -8.249 16.723 1.00 92.88 114 VAL A N 1
ATOM 925 C CA . VAL A 1 114 ? 6.500 -8.620 17.362 1.00 92.88 114 VAL A CA 1
ATOM 926 C C . VAL A 1 114 ? 6.402 -8.502 18.882 1.00 92.88 114 VAL A C 1
ATOM 928 O O . VAL A 1 114 ? 6.798 -9.418 19.610 1.00 92.88 114 VAL A O 1
ATOM 931 N N . VAL A 1 115 ? 5.862 -7.391 19.393 1.00 96.75 115 VAL A N 1
ATOM 932 C CA . VAL A 1 115 ? 5.668 -7.209 20.839 1.00 96.75 115 VAL A CA 1
ATOM 933 C C . VAL A 1 115 ? 4.688 -8.247 21.393 1.00 96.75 115 VAL A C 1
ATOM 935 O O . VAL A 1 115 ? 4.964 -8.839 22.437 1.00 96.75 115 VAL A O 1
ATOM 938 N N . ALA A 1 116 ? 3.584 -8.521 20.695 1.00 96.62 116 ALA A N 1
ATOM 939 C CA . ALA A 1 116 ? 2.600 -9.521 21.096 1.00 96.62 116 ALA A CA 1
ATOM 940 C C . ALA A 1 116 ? 3.217 -10.925 21.154 1.00 96.62 116 ALA A C 1
ATOM 942 O O . ALA A 1 116 ? 3.070 -11.605 22.170 1.00 96.62 116 ALA A O 1
ATOM 943 N N . SER A 1 117 ? 3.968 -11.327 20.126 1.00 96.88 117 SER A N 1
ATOM 944 C CA . SER A 1 117 ? 4.711 -12.592 20.095 1.00 96.88 117 SER A CA 1
ATOM 945 C C . SER A 1 117 ? 5.656 -12.709 21.294 1.00 96.88 117 SER A C 1
ATOM 947 O O . SER A 1 117 ? 5.644 -13.713 22.002 1.00 96.88 117 SER A O 1
ATOM 949 N N . ASN A 1 118 ? 6.433 -11.661 21.585 1.00 97.19 118 ASN A N 1
ATOM 950 C CA . ASN A 1 118 ? 7.397 -11.668 22.691 1.00 97.19 118 ASN A CA 1
ATOM 951 C C . ASN A 1 118 ? 6.737 -11.729 24.077 1.00 97.19 118 ASN A C 1
ATOM 953 O O . ASN A 1 118 ? 7.254 -12.394 24.973 1.00 97.19 118 ASN A O 1
ATOM 957 N N . LEU A 1 119 ? 5.614 -11.034 24.274 1.00 97.62 119 LEU A N 1
ATOM 958 C CA . LEU A 1 119 ? 4.927 -10.981 25.569 1.00 97.62 119 LEU A CA 1
ATOM 959 C C . LEU A 1 119 ? 4.057 -12.211 25.845 1.00 97.62 119 LEU A C 1
ATOM 961 O O . LEU A 1 119 ? 3.841 -12.554 27.006 1.00 97.62 119 LEU A O 1
ATOM 965 N N . THR A 1 120 ? 3.532 -12.853 24.801 1.00 97.38 120 THR A N 1
ATOM 966 C CA . THR A 1 120 ? 2.557 -13.950 24.933 1.00 97.38 120 THR A CA 1
ATOM 967 C C . THR A 1 120 ? 3.131 -15.321 24.589 1.00 97.38 120 THR A C 1
ATOM 969 O O . THR A 1 120 ? 2.560 -16.335 24.985 1.00 97.38 120 THR A O 1
ATOM 972 N N . GLY A 1 121 ? 4.250 -15.368 23.861 1.00 97.12 121 GLY A N 1
ATOM 973 C CA . GLY A 1 121 ? 4.810 -16.596 23.300 1.00 97.12 121 GLY A CA 1
ATOM 974 C C . GLY A 1 121 ? 4.010 -17.161 22.122 1.00 97.12 121 GLY A C 1
ATOM 975 O O . GLY A 1 121 ? 4.224 -18.313 21.753 1.00 97.12 121 GLY A O 1
ATOM 976 N N . PHE A 1 122 ? 3.065 -16.401 21.560 1.00 96.44 122 PHE A N 1
ATOM 977 C CA . PHE A 1 122 ? 2.262 -16.847 20.424 1.00 96.44 122 PHE A CA 1
ATOM 978 C C . PHE A 1 122 ? 3.058 -16.751 19.123 1.00 96.44 122 PHE A C 1
ATOM 980 O O . PHE A 1 122 ? 3.737 -15.759 18.877 1.00 96.44 122 PHE A O 1
ATOM 987 N N . GLU A 1 123 ? 2.892 -17.746 18.253 1.00 94.69 123 GLU A N 1
ATOM 988 C CA . GLU A 1 123 ? 3.232 -17.615 16.837 1.00 94.69 123 GLU A CA 1
ATOM 989 C C . GLU A 1 123 ? 2.117 -16.807 16.159 1.00 94.69 123 GLU A C 1
ATOM 991 O O . GLU A 1 123 ? 1.024 -17.314 15.904 1.00 94.69 123 GLU A O 1
ATOM 996 N N . VAL A 1 124 ? 2.355 -15.511 15.962 1.00 91.25 124 VAL A N 1
ATOM 997 C CA . VAL A 1 124 ? 1.364 -14.595 15.385 1.00 91.25 124 VAL A CA 1
ATOM 998 C C . VAL A 1 124 ? 1.222 -14.869 13.887 1.00 91.25 124 VAL A C 1
ATOM 1000 O O . VAL A 1 124 ? 2.205 -14.839 13.154 1.00 91.25 124 VAL A O 1
ATOM 1003 N N . THR A 1 125 ? -0.006 -15.136 13.429 1.00 85.56 125 THR A N 1
ATOM 1004 C CA . THR A 1 125 ? -0.302 -15.442 12.016 1.00 85.56 125 THR A CA 1
ATOM 1005 C C . THR A 1 125 ? -1.084 -14.348 11.291 1.00 85.56 125 THR A C 1
ATOM 1007 O O . THR A 1 125 ? -1.114 -14.340 10.065 1.00 85.56 125 THR A O 1
ATOM 1010 N N . SER A 1 126 ? -1.798 -13.495 12.032 1.00 82.62 126 SER A N 1
ATOM 1011 C CA . SER A 1 126 ? -2.665 -12.435 11.498 1.00 82.62 126 SER A CA 1
ATOM 1012 C C . SER A 1 126 ? -3.206 -11.551 12.623 1.00 82.62 126 SER A C 1
ATOM 1014 O O . SER A 1 126 ? -3.386 -12.034 13.747 1.00 82.62 126 SER A O 1
ATOM 1016 N N . HIS A 1 127 ? -3.631 -10.332 12.296 1.00 88.38 127 HIS A N 1
ATOM 1017 C CA . HIS A 1 127 ? -4.397 -9.451 13.183 1.00 88.38 127 HIS A CA 1
ATOM 1018 C C . HIS A 1 127 ? -5.623 -8.857 12.488 1.00 88.38 127 HIS A C 1
ATOM 1020 O O . HIS A 1 127 ? -5.758 -8.848 11.268 1.00 88.38 127 HIS A O 1
ATOM 1026 N N . ARG A 1 128 ? -6.536 -8.324 13.303 1.00 85.75 128 ARG A N 1
ATOM 1027 C CA . ARG A 1 128 ? -7.649 -7.484 12.861 1.00 85.75 128 ARG A CA 1
ATOM 1028 C C . ARG A 1 128 ? -7.742 -6.279 13.784 1.00 85.75 128 ARG A C 1
ATOM 1030 O O . ARG A 1 128 ? -7.811 -6.454 15.000 1.00 85.75 128 ARG A O 1
ATOM 1037 N N . LEU A 1 129 ? -7.775 -5.078 13.211 1.00 89.12 129 LEU A N 1
ATOM 1038 C CA . LEU A 1 129 ? -7.950 -3.832 13.952 1.00 89.12 129 LEU A CA 1
ATOM 1039 C C . LEU A 1 129 ? -9.279 -3.172 13.573 1.00 89.12 129 LEU A C 1
ATOM 1041 O O . LEU A 1 129 ? -9.513 -2.826 12.417 1.00 89.12 129 LEU A O 1
ATOM 1045 N N . GLU A 1 130 ? -10.113 -2.965 14.587 1.00 93.62 130 GLU A N 1
ATOM 1046 C CA . GLU A 1 130 ? -11.357 -2.202 14.515 1.00 93.62 130 GLU A CA 1
ATOM 1047 C C . GLU A 1 130 ? -11.286 -1.075 15.554 1.00 93.62 130 GLU A C 1
ATOM 1049 O O . GLU A 1 130 ? -11.066 -1.319 16.743 1.00 93.62 130 GLU A O 1
ATOM 1054 N N . ILE A 1 131 ? -11.456 0.168 15.112 1.00 95.62 131 ILE A N 1
ATOM 1055 C CA . ILE A 1 131 ? -11.442 1.370 15.944 1.00 95.62 131 ILE A CA 1
ATOM 1056 C C . ILE A 1 131 ? -12.865 1.904 16.039 1.00 95.62 131 ILE A C 1
ATOM 1058 O O . ILE A 1 131 ? -13.479 2.230 15.030 1.00 95.62 131 ILE A O 1
ATOM 1062 N N . TYR A 1 132 ? -13.382 2.048 17.253 1.00 97.25 132 TYR A N 1
ATOM 1063 C CA . TYR A 1 132 ? -14.751 2.498 17.493 1.00 97.25 132 TYR A CA 1
ATOM 1064 C C . TYR A 1 132 ? -14.774 3.965 17.938 1.00 97.25 132 TYR A C 1
ATOM 1066 O O . TYR A 1 132 ? -14.027 4.358 18.833 1.00 97.25 132 TYR A O 1
ATOM 1074 N N . GLY A 1 133 ? -15.640 4.782 17.334 1.00 96.75 133 GLY A N 1
ATOM 1075 C CA . GLY A 1 133 ? -15.735 6.215 17.635 1.00 96.75 133 GLY A CA 1
ATOM 1076 C C . GLY A 1 133 ? -16.979 6.884 17.050 1.00 96.75 133 GLY A C 1
ATOM 1077 O O . GLY A 1 133 ? -17.949 6.218 16.717 1.00 96.75 133 GLY A O 1
ATOM 1078 N N . LEU A 1 134 ? -16.972 8.210 16.906 1.00 97.69 134 LEU A N 1
ATOM 1079 C CA . LEU A 1 134 ? -18.035 8.953 16.213 1.00 97.69 134 LEU A CA 1
ATOM 1080 C C . LEU A 1 134 ? -17.518 9.455 14.865 1.00 97.69 134 LEU A C 1
ATOM 1082 O O . LEU A 1 134 ? -16.440 10.048 14.817 1.00 97.69 134 LEU A O 1
ATOM 1086 N N . CYS A 1 135 ? -18.277 9.257 13.784 1.00 97.25 135 CYS A N 1
ATOM 1087 C CA . CYS A 1 135 ? -17.919 9.821 12.483 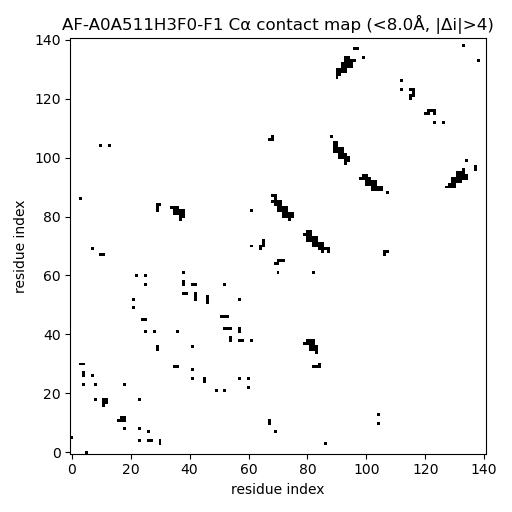1.00 97.25 135 CYS A CA 1
ATOM 1088 C C . CYS A 1 135 ? -18.100 11.353 12.476 1.00 97.25 135 CYS A C 1
ATOM 1090 O O . CYS A 1 135 ? -18.844 11.883 13.309 1.00 97.25 135 CYS A O 1
ATOM 1092 N N . PRO A 1 136 ? -17.481 12.081 11.525 1.00 96.94 136 PRO A N 1
ATOM 1093 C CA . PRO A 1 136 ? -17.583 13.540 11.461 1.00 96.94 136 PRO A CA 1
ATOM 1094 C C . PRO A 1 136 ? -19.020 14.075 11.397 1.00 96.94 136 PRO A C 1
ATOM 1096 O O . PRO A 1 136 ? -19.289 15.152 11.920 1.00 96.94 136 PRO A O 1
ATOM 1099 N N . ASP A 1 137 ? -19.941 13.328 10.786 1.00 97.25 137 ASP A N 1
ATOM 1100 C CA . ASP A 1 137 ? -21.348 13.724 10.668 1.00 97.25 137 ASP A CA 1
ATOM 1101 C C . ASP A 1 137 ? -22.078 13.619 12.015 1.00 97.25 137 ASP A C 1
ATOM 1103 O O . ASP A 1 137 ? -22.825 14.515 12.394 1.00 97.25 137 ASP A O 1
ATOM 1107 N N . CYS A 1 138 ? -21.811 12.553 12.771 1.00 97.62 138 CYS A N 1
ATOM 1108 C CA . CYS A 1 138 ? -22.362 12.327 14.106 1.00 97.62 138 CYS A CA 1
ATOM 1109 C C . CYS A 1 138 ? -21.782 13.281 15.156 1.00 97.62 138 CYS A C 1
ATOM 1111 O O . CYS A 1 138 ? -22.500 13.741 16.032 1.00 97.62 138 CYS A O 1
ATOM 1113 N N . GLN A 1 139 ? -20.507 13.659 15.033 1.00 96.88 139 GLN A N 1
ATOM 1114 C CA . GLN A 1 139 ? -19.897 14.660 15.919 1.00 96.88 139 GLN A CA 1
ATOM 1115 C C . GLN A 1 139 ? -20.500 16.066 15.763 1.00 96.88 139 GLN A C 1
ATOM 1117 O O . GLN A 1 139 ? -20.343 16.895 16.655 1.00 96.88 139 GLN A O 1
ATOM 1122 N N . ARG A 1 140 ? -21.130 16.361 14.618 1.00 95.69 140 ARG A N 1
ATOM 1123 C CA . ARG A 1 140 ? -21.714 17.675 14.296 1.00 95.69 140 ARG A CA 1
ATOM 1124 C C . ARG A 1 140 ? -23.226 17.752 14.535 1.00 95.69 140 ARG A C 1
ATOM 1126 O O . ARG A 1 140 ? -23.803 18.801 14.247 1.00 95.69 140 ARG A O 1
ATOM 1133 N N . LYS A 1 141 ? -23.855 16.658 14.971 1.00 85.62 141 LYS A N 1
ATOM 1134 C CA . LYS A 1 141 ? -25.280 16.628 15.320 1.00 85.62 141 LYS A CA 1
ATOM 1135 C C . LYS A 1 141 ? -25.580 17.364 16.619 1.00 85.62 141 LYS A C 1
ATOM 1137 O O . LYS A 1 141 ? -24.696 17.410 17.501 1.00 85.62 141 LYS A O 1
#

N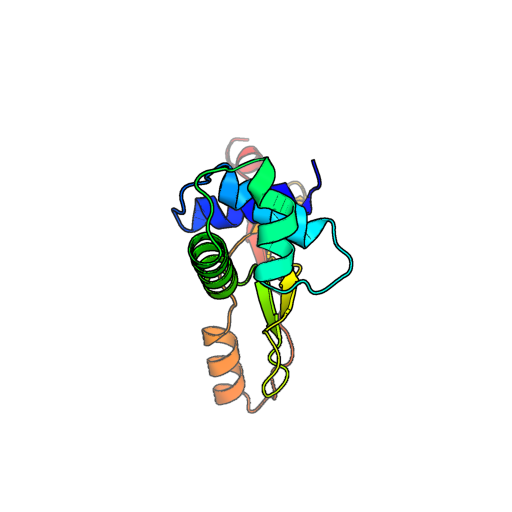earest PDB structures (foldseek):
  2fe3-assembly1_B  TM=6.410E-01  e=2.240E-20  Bacillus subtilis
  2rgv-assembly1_A  TM=6.297E-01  e=5.435E-19  Bacillus subtilis
  3f8n-assembly1_B  TM=6.391E-01  e=5.435E-19  Bacillus subtilis
  6d57-assembly1_A  TM=5.463E-01  e=5.124E-13  Campylobacter jejuni
  4rb2-assembly1_C  TM=5.559E-01  e=9.194E-11  Magnetospirillum gryphiswaldense MSR-1 v2

Solvent-accessible surface area (backbone atoms only — not comparable to full-atom values): 8521 Å² total; per-residue (Å²): 131,62,68,69,49,57,53,52,50,50,53,34,51,77,71,72,42,83,86,42,76,65,58,51,51,52,49,46,53,43,68,75,38,101,58,60,46,34,56,63,56,53,35,69,75,42,36,89,84,34,84,86,60,45,59,68,56,43,48,56,50,52,51,51,30,37,77,67,53,44,30,43,83,46,76,53,86,96,48,81,48,24,41,38,60,40,84,61,84,66,30,38,37,34,17,77,83,81,63,54,73,44,82,40,85,62,78,80,60,58,71,57,50,53,51,47,24,71,76,70,70,48,87,79,87,81,87,85,58,76,45,78,45,73,44,78,70,64,70,70,105

Radius of gyration: 18.37 Å; Cα contacts (8 Å, |Δi|>4): 162; chains: 1; bounding box: 44×36×51 Å

InterPro domains:
  IPR002481 Ferric-uptake regulator [PF01475] (15-132)
  IPR002481 Ferric-uptake regulator [PTHR33202] (5-141)
  IPR002481 Ferric-uptake regulator [cd07153] (21-135)
  IPR036388 Winged helix-like DNA-binding domain superfamily [G3DSA:1.10.10.10] (4-86)
  IPR036390 Winged helix DNA-binding domain superfamily [SSF46785] (7-137)
  IPR043135 Ferric-uptake regulator, C-terminal domain [G3DSA:3.30.1490.190] (88-141)

Mean predicted aligned error: 8.77 Å

pLDDT: mean 88.93, std 9.04, range [54.09, 97.81]

Foldseek 3Di:
DPPLLVVLVVLCVVVVHDDDPLLSLLLVVQVVDPDFDFLVRSCVVCCVVPVPDDSVNSVVSQVVCVVSVQWDWDDDPPDTITIHGDPDDWAWEAEPPPRDIDTHRDPDPVVVQVVCCVVPVDPDDDDYHYHYHHDPVRVVD

Sequence (141 aa):
MSYLVDQSIERLKYNNVRITPQRHAILEYLIDKDTHPTADDVYQALESRFPSMSVATVYNNLRLFIELGLVKEMKYGDSSSRFDFSSTEHYHAICTECGKIEDIYYPGLDDVEVVASNLTGFEVTSHRLEIYGLCPDCQRK

Secondary structure (DSSP, 8-state):
--HHHHHHHHHHHHTT----HHHHHHHHHHHH-SS--BHHHHHHHHTTT-TT--HHHHHHHHHHHHHTTSEEEEEETTEEEEEEE-----EEEEETTT--EEEE-----HHHHHHHHHHH---------EEEE--HHHHT-

Organism: NCBI:txid191770